Protein AF-A0A2D9M5T2-F1 (afdb_monomer_lite)

Foldseek 3Di:
DKDFDFAPAQKKKKKWKKFFDAQKKKWKWKAWQNFIDIDIDGHHGDIDMDMDMTGYDGGTMIDIDIDIPDDFDWAADVVVVVVPPDDRIDGRGMGIPDMDMDHDDD

Secondary structure (DSSP, 8-state):
-EE----SSSEEEEEEEEEE-TTPEEEEEEEETTEEEEEEEE--SS-EEEEEEEE--TTPPEEEEEEEE--S--EE-HHHHTTSS--SEESS-EEEEEEEEEEPP-

Sequence (106 aa):
IKIDDSFGSNSAKITVVLEANPGVTITLDVDAGGNTSTIREVTEGHLTTVTTIADVNENDTLSIRIRADTTEGIWLNPQGISGRGDRIIDMNGAWIHWIEIQETPT

Structure (mmCIF, N/CA/C/O backbone):
data_AF-A0A2D9M5T2-F1
#
_entry.id   AF-A0A2D9M5T2-F1
#
loop_
_atom_site.group_PDB
_atom_site.id
_atom_site.type_symbol
_atom_site.label_atom_id
_atom_site.label_alt_id
_atom_site.label_comp_id
_atom_site.label_asym_id
_atom_site.label_entity_id
_atom_site.label_seq_id
_atom_site.pdbx_PDB_ins_code
_atom_site.Cartn_x
_atom_site.Cartn_y
_atom_site.Cartn_z
_atom_site.occupancy
_atom_site.B_iso_or_equiv
_atom_site.auth_seq_id
_atom_site.auth_comp_id
_atom_site.auth_asym_id
_atom_site.auth_atom_id
_atom_site.pdbx_PDB_model_num
ATOM 1 N N . ILE A 1 1 ? -1.739 -3.609 -8.708 1.00 76.69 1 ILE A N 1
ATOM 2 C CA . ILE A 1 1 ? -1.464 -2.534 -9.687 1.00 76.69 1 ILE A CA 1
ATOM 3 C C . ILE A 1 1 ? -0.212 -2.939 -10.442 1.00 76.69 1 ILE A C 1
ATOM 5 O O . ILE A 1 1 ? 0.709 -3.428 -9.801 1.00 76.69 1 ILE A O 1
ATOM 9 N N . LYS A 1 2 ? -0.215 -2.825 -11.769 1.00 75.06 2 LYS A N 1
ATOM 10 C CA . LYS A 1 2 ? 0.944 -3.120 -12.616 1.00 75.06 2 LYS A CA 1
ATOM 11 C C . LYS A 1 2 ? 1.355 -1.824 -13.300 1.00 75.06 2 LYS A C 1
ATOM 13 O O . LYS A 1 2 ? 0.475 -1.135 -13.817 1.00 75.06 2 LYS A O 1
ATOM 18 N N . ILE A 1 3 ? 2.638 -1.498 -13.256 1.00 75.44 3 ILE A N 1
ATOM 19 C CA . ILE A 1 3 ? 3.205 -0.298 -13.864 1.00 75.44 3 ILE A CA 1
ATOM 20 C C . ILE A 1 3 ? 4.326 -0.744 -14.788 1.00 75.44 3 ILE A C 1
ATOM 22 O O . ILE A 1 3 ? 5.258 -1.426 -14.366 1.00 75.44 3 ILE A O 1
ATOM 26 N N . ASP A 1 4 ? 4.173 -0.378 -16.053 1.00 75.12 4 ASP A N 1
ATOM 27 C CA . ASP A 1 4 ? 5.128 -0.635 -17.120 1.00 75.12 4 ASP A CA 1
ATOM 28 C C . ASP A 1 4 ? 5.733 0.726 -17.502 1.00 75.12 4 ASP A C 1
ATOM 30 O O . ASP A 1 4 ? 5.249 1.388 -18.419 1.00 75.12 4 ASP A O 1
ATOM 34 N N . ASP A 1 5 ? 6.718 1.174 -16.722 1.00 71.56 5 ASP A N 1
ATOM 35 C CA . ASP A 1 5 ? 7.424 2.449 -16.898 1.00 71.56 5 ASP A CA 1
ATOM 36 C C . ASP A 1 5 ? 8.940 2.218 -16.811 1.00 71.56 5 ASP A C 1
ATOM 38 O O . ASP A 1 5 ? 9.393 1.226 -16.237 1.00 71.56 5 ASP A O 1
ATOM 42 N N . SER A 1 6 ? 9.728 3.108 -17.406 1.00 74.00 6 SER A N 1
ATOM 43 C CA . SER A 1 6 ? 11.189 3.057 -17.332 1.00 74.00 6 SER A CA 1
ATOM 44 C C . SER A 1 6 ? 11.676 3.831 -16.111 1.00 74.00 6 SER A C 1
ATOM 46 O O . SER A 1 6 ? 11.435 5.033 -16.027 1.00 74.00 6 SER A O 1
ATOM 48 N N . PHE A 1 7 ? 12.397 3.167 -15.208 1.00 76.75 7 PHE A N 1
ATOM 49 C CA . PHE A 1 7 ? 13.019 3.808 -14.048 1.00 76.75 7 PHE A CA 1
ATOM 50 C C . PHE A 1 7 ? 14.458 4.233 -14.372 1.00 76.75 7 PHE A C 1
ATOM 52 O O . PHE A 1 7 ? 15.248 3.434 -14.873 1.00 76.75 7 PHE A O 1
ATOM 59 N N . GLY A 1 8 ? 14.796 5.491 -14.087 1.00 75.88 8 GLY A N 1
ATOM 60 C CA . GLY A 1 8 ? 16.145 6.052 -14.210 1.00 75.88 8 GLY A CA 1
ATOM 61 C C . GLY A 1 8 ? 17.049 5.790 -12.997 1.00 75.88 8 GLY A C 1
ATOM 62 O O . GLY A 1 8 ? 18.257 6.018 -13.074 1.00 75.88 8 GLY A O 1
ATOM 63 N N . SER A 1 9 ? 16.485 5.307 -11.887 1.00 81.50 9 SER A N 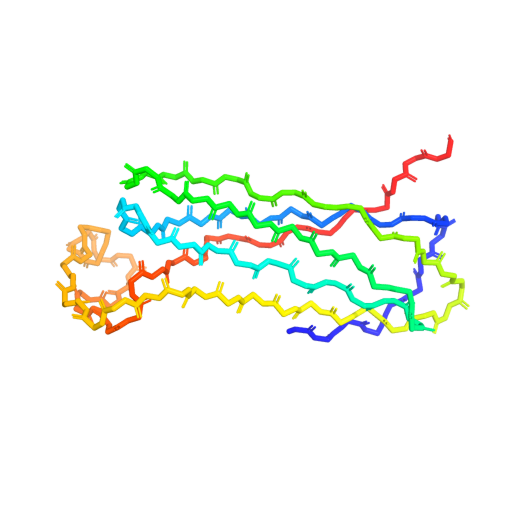1
ATOM 64 C CA . SER A 1 9 ? 17.190 4.899 -10.667 1.00 81.50 9 SER A CA 1
ATOM 65 C C . SER A 1 9 ? 17.204 3.377 -10.506 1.00 81.50 9 SER A C 1
ATOM 67 O O . SER A 1 9 ? 16.311 2.682 -10.979 1.00 81.50 9 SER A O 1
ATOM 69 N N . ASN A 1 10 ? 18.164 2.855 -9.733 1.00 90.00 10 ASN A N 1
ATOM 70 C CA . ASN A 1 10 ? 18.218 1.423 -9.391 1.00 90.00 10 ASN A CA 1
ATOM 71 C C . ASN A 1 10 ? 17.263 1.033 -8.249 1.00 90.00 10 ASN A C 1
ATOM 73 O O . ASN A 1 10 ? 17.303 -0.088 -7.746 1.00 90.00 10 ASN A O 1
ATOM 77 N N . SER A 1 11 ? 16.444 1.972 -7.769 1.00 91.12 11 SER A N 1
ATOM 78 C CA . SER A 1 11 ? 15.428 1.691 -6.758 1.00 91.12 11 SER A CA 1
ATOM 79 C C . SER A 1 11 ? 14.232 2.624 -6.874 1.00 91.12 11 SER A C 1
ATOM 81 O O . SER A 1 11 ? 14.373 3.809 -7.190 1.00 91.12 11 SER A O 1
ATOM 83 N N . ALA A 1 12 ? 13.062 2.085 -6.557 1.00 91.06 12 ALA A N 1
ATOM 84 C CA . ALA A 1 12 ? 11.817 2.820 -6.434 1.00 91.06 12 ALA A CA 1
ATOM 85 C C . ALA A 1 12 ? 11.330 2.768 -4.983 1.00 91.06 12 ALA A C 1
ATOM 87 O O . ALA A 1 12 ? 11.337 1.714 -4.342 1.00 91.06 12 ALA A O 1
ATOM 88 N N . LYS A 1 13 ? 10.866 3.907 -4.474 1.00 93.38 13 LYS A N 1
ATOM 89 C CA . LYS A 1 13 ? 10.162 4.033 -3.202 1.00 93.38 13 LYS A CA 1
ATOM 90 C C . LYS A 1 13 ? 8.662 4.003 -3.460 1.00 93.38 13 LYS A C 1
ATOM 92 O O . LYS A 1 13 ? 8.135 4.837 -4.191 1.00 93.38 13 LYS A O 1
ATOM 97 N N . ILE A 1 14 ? 7.973 3.072 -2.812 1.00 93.81 14 ILE A N 1
ATOM 98 C CA . ILE A 1 14 ? 6.528 2.894 -2.893 1.00 93.81 14 ILE A CA 1
ATOM 99 C C . ILE A 1 14 ? 5.935 3.320 -1.556 1.00 93.81 14 ILE A C 1
ATOM 101 O O . ILE A 1 14 ? 6.278 2.755 -0.518 1.00 93.81 14 ILE A O 1
ATOM 105 N N . THR A 1 15 ? 5.033 4.297 -1.587 1.00 94.06 15 THR A N 1
ATOM 106 C CA . THR A 1 15 ? 4.321 4.807 -0.412 1.00 94.06 15 THR A CA 1
ATOM 107 C C . THR A 1 15 ? 2.822 4.624 -0.613 1.00 94.06 15 THR A C 1
ATOM 109 O O . THR A 1 15 ? 2.259 5.066 -1.611 1.00 94.06 15 THR A O 1
ATOM 112 N N . VAL A 1 16 ? 2.155 3.985 0.343 1.00 91.25 16 VAL A N 1
ATOM 113 C CA . VAL A 1 16 ? 0.701 3.808 0.363 1.00 91.25 16 VAL A CA 1
ATOM 114 C C . VAL A 1 16 ? 0.160 4.516 1.592 1.00 91.25 16 VAL A C 1
ATOM 116 O O . VAL A 1 16 ? 0.614 4.247 2.703 1.00 91.25 16 VAL A O 1
ATOM 119 N N . VAL A 1 17 ? -0.821 5.399 1.407 1.00 91.94 17 VAL A N 1
ATOM 120 C CA . VAL A 1 17 ? -1.569 5.982 2.528 1.00 91.94 17 VAL A CA 1
ATOM 121 C C . VAL A 1 17 ? -2.960 5.397 2.532 1.00 91.94 17 VAL A C 1
ATOM 123 O O . VAL A 1 17 ? -3.640 5.376 1.506 1.00 91.94 17 VAL A O 1
ATOM 126 N N . LEU A 1 18 ? -3.359 4.899 3.692 1.00 89.81 18 LEU A N 1
ATOM 127 C CA . LEU A 1 18 ? -4.583 4.143 3.865 1.00 89.81 18 LEU A CA 1
ATOM 128 C C . LEU A 1 18 ? -5.166 4.325 5.263 1.00 89.81 18 LEU A C 1
ATOM 130 O O . LEU A 1 18 ? -4.495 4.795 6.173 1.00 89.81 18 LEU A O 1
ATOM 134 N N . GLU A 1 19 ? -6.401 3.892 5.444 1.00 87.44 19 GLU A N 1
ATOM 135 C CA . GLU A 1 19 ? -7.057 3.734 6.741 1.00 87.44 19 GLU A CA 1
ATOM 136 C C . GLU A 1 19 ? -7.640 2.329 6.831 1.00 87.44 19 GLU A C 1
ATOM 138 O O . GLU A 1 19 ? -8.196 1.842 5.852 1.00 87.44 19 GLU A O 1
ATOM 143 N N . ALA A 1 20 ? -7.532 1.672 7.985 1.00 83.81 20 ALA A N 1
ATOM 144 C CA . ALA A 1 20 ? -8.219 0.411 8.249 1.00 83.81 20 ALA A CA 1
ATOM 145 C C . ALA A 1 20 ? -8.527 0.254 9.743 1.00 83.81 20 ALA A C 1
ATOM 147 O O . ALA A 1 20 ? -7.953 0.965 10.571 1.00 83.81 20 ALA A O 1
ATOM 148 N N . ASN A 1 21 ? -9.425 -0.676 10.091 1.00 81.06 21 ASN A N 1
ATOM 149 C CA . ASN A 1 21 ? -9.784 -0.957 11.488 1.00 81.06 21 ASN A CA 1
ATOM 150 C C . ASN A 1 21 ? -8.543 -1.250 12.355 1.00 81.06 21 ASN A C 1
ATOM 152 O O . ASN A 1 21 ? -7.592 -1.866 11.866 1.00 81.06 21 ASN A O 1
ATOM 156 N N . PRO A 1 22 ? -8.550 -0.892 13.653 1.00 85.56 22 PRO A N 1
ATOM 157 C CA . PRO A 1 22 ? -7.494 -1.306 14.567 1.00 85.56 22 PRO A CA 1
ATOM 158 C C . PRO A 1 22 ? -7.272 -2.825 14.518 1.00 85.56 22 PRO A C 1
ATOM 160 O O . PRO A 1 22 ? -8.230 -3.594 14.613 1.00 85.56 22 PRO A O 1
ATOM 163 N N . GLY A 1 23 ? -6.022 -3.259 14.373 1.00 86.12 23 GLY A N 1
ATOM 164 C CA . GLY A 1 23 ? -5.650 -4.673 14.321 1.00 86.12 23 GLY A CA 1
ATOM 165 C C . GLY A 1 23 ? -5.710 -5.325 12.934 1.00 86.12 23 GLY A C 1
ATOM 166 O O . GLY A 1 23 ? -5.303 -6.481 12.811 1.00 86.12 23 GLY A O 1
ATOM 167 N N . VAL A 1 24 ? -6.160 -4.624 11.885 1.00 86.44 24 VAL A N 1
ATOM 168 C CA . VAL A 1 24 ? -6.048 -5.126 10.505 1.00 86.44 24 VAL A CA 1
ATOM 169 C C . VAL A 1 24 ? -4.583 -5.101 10.082 1.00 86.44 24 VAL A C 1
ATOM 171 O O . VAL A 1 24 ? -3.900 -4.090 10.225 1.00 86.44 24 VAL A O 1
ATOM 174 N N . THR A 1 25 ? -4.093 -6.216 9.538 1.00 90.81 25 THR A N 1
ATOM 175 C CA . THR A 1 25 ? -2.744 -6.264 8.964 1.00 90.81 25 THR A CA 1
ATOM 176 C C . THR A 1 25 ? -2.809 -5.903 7.489 1.00 90.81 25 THR A C 1
ATOM 178 O O . THR A 1 25 ? -3.410 -6.623 6.691 1.00 90.81 25 THR A O 1
ATOM 181 N N . ILE A 1 26 ? -2.160 -4.810 7.109 1.00 90.00 26 ILE A N 1
ATOM 182 C CA . ILE A 1 26 ? -1.909 -4.472 5.715 1.00 90.00 26 ILE A CA 1
ATOM 183 C C . ILE A 1 26 ? -0.596 -5.104 5.288 1.00 90.00 26 ILE A C 1
ATOM 185 O O . ILE A 1 26 ? 0.434 -4.880 5.910 1.00 90.00 26 ILE A O 1
ATOM 189 N N . THR A 1 27 ? -0.621 -5.858 4.196 1.00 92.00 27 THR A N 1
ATOM 190 C CA . THR A 1 27 ? 0.575 -6.358 3.521 1.00 92.00 27 THR A CA 1
ATOM 191 C C . THR A 1 27 ? 0.742 -5.641 2.187 1.00 92.00 27 THR A C 1
ATOM 193 O O . THR A 1 27 ? -0.165 -5.665 1.354 1.00 92.00 27 THR A O 1
ATOM 196 N N . LEU A 1 28 ? 1.905 -5.030 1.980 1.00 93.06 28 LEU A N 1
ATOM 197 C CA . LEU A 1 28 ? 2.342 -4.461 0.710 1.00 93.06 28 LEU A CA 1
ATOM 198 C C . LEU A 1 28 ? 3.433 -5.368 0.136 1.00 93.06 28 LEU A C 1
ATOM 200 O O . LEU A 1 28 ? 4.545 -5.402 0.659 1.00 93.06 28 LEU A O 1
ATOM 204 N N . ASP A 1 29 ? 3.098 -6.100 -0.924 1.00 93.50 29 ASP A N 1
ATOM 205 C CA . ASP A 1 29 ? 4.046 -6.863 -1.731 1.00 93.50 29 ASP A CA 1
ATOM 206 C C . ASP A 1 29 ? 4.396 -6.050 -2.985 1.00 93.50 29 ASP A C 1
ATOM 208 O O . ASP A 1 29 ? 3.505 -5.602 -3.713 1.00 93.50 29 ASP A O 1
ATOM 212 N N . VAL A 1 30 ? 5.685 -5.883 -3.252 1.00 93.62 30 VAL A N 1
ATOM 213 C CA . VAL A 1 30 ? 6.216 -5.240 -4.454 1.00 93.62 30 VAL A CA 1
ATOM 214 C C . VAL A 1 30 ? 7.146 -6.224 -5.146 1.00 93.62 30 VAL A C 1
ATOM 216 O O . VAL A 1 30 ? 7.994 -6.817 -4.493 1.00 93.62 30 VAL A O 1
ATOM 219 N N . ASP A 1 31 ? 6.976 -6.404 -6.448 1.00 93.00 31 ASP A N 1
ATOM 220 C CA . ASP A 1 31 ? 7.820 -7.237 -7.303 1.00 93.00 31 ASP A CA 1
ATOM 221 C C . ASP A 1 31 ? 8.312 -6.396 -8.483 1.00 93.00 31 ASP A C 1
ATOM 223 O O . ASP A 1 31 ? 7.502 -5.790 -9.188 1.00 93.00 31 ASP A O 1
ATOM 227 N N . ALA A 1 32 ? 9.625 -6.343 -8.672 1.00 91.75 32 ALA A N 1
ATOM 228 C CA . ALA A 1 32 ? 10.287 -5.678 -9.784 1.00 91.75 32 ALA A CA 1
ATOM 229 C C . ALA A 1 32 ? 11.231 -6.672 -10.463 1.00 91.75 32 ALA A C 1
ATOM 231 O O . ALA A 1 32 ? 12.249 -7.059 -9.892 1.00 91.75 32 ALA A O 1
ATOM 232 N N . GLY A 1 33 ? 10.859 -7.152 -11.653 1.00 87.31 33 GLY A N 1
ATOM 233 C CA . GLY A 1 33 ? 11.695 -8.096 -12.407 1.00 87.31 33 GLY A CA 1
ATOM 234 C C . GLY A 1 33 ? 12.010 -9.414 -11.673 1.00 87.31 33 GLY A C 1
ATOM 235 O O . GLY A 1 33 ? 12.978 -10.089 -12.020 1.00 87.31 33 GLY A O 1
ATOM 236 N N . GLY A 1 34 ? 11.224 -9.798 -10.659 1.00 87.94 34 GLY A N 1
ATOM 237 C CA . GLY A 1 34 ? 11.472 -10.956 -9.797 1.00 87.94 34 GLY A CA 1
ATOM 238 C C . GLY A 1 34 ? 12.155 -10.627 -8.464 1.00 87.94 34 GLY A C 1
ATOM 239 O O . GLY A 1 34 ? 12.287 -11.520 -7.624 1.00 87.94 34 GLY A O 1
ATOM 240 N N . ASN A 1 35 ? 12.581 -9.380 -8.238 1.00 89.00 35 ASN A N 1
ATOM 241 C CA . ASN A 1 35 ? 13.037 -8.920 -6.931 1.00 89.00 35 ASN A CA 1
ATOM 242 C C . ASN A 1 35 ? 11.839 -8.471 -6.091 1.00 89.00 35 ASN A C 1
ATOM 244 O O . ASN A 1 35 ? 11.140 -7.515 -6.433 1.00 89.00 35 ASN A O 1
ATOM 248 N N . THR A 1 36 ? 11.598 -9.171 -4.984 1.00 92.62 36 THR A N 1
ATOM 249 C CA . THR A 1 36 ? 10.402 -8.974 -4.166 1.00 92.62 36 THR A CA 1
ATOM 250 C C . THR A 1 36 ? 10.711 -8.284 -2.846 1.00 92.62 36 THR A C 1
ATOM 252 O O . THR A 1 36 ? 11.554 -8.748 -2.080 1.00 92.62 36 THR A O 1
ATOM 255 N N . SER A 1 37 ? 9.936 -7.252 -2.527 1.00 93.56 37 SER A N 1
ATOM 256 C CA . SER A 1 37 ? 9.921 -6.572 -1.236 1.00 93.56 37 SER A CA 1
ATOM 257 C C . SER A 1 37 ? 8.545 -6.720 -0.589 1.00 93.56 37 SER A C 1
ATOM 259 O O . SER A 1 37 ? 7.516 -6.549 -1.245 1.00 93.56 37 SER A O 1
ATOM 261 N N . THR A 1 38 ? 8.503 -7.042 0.702 1.00 94.94 38 THR A N 1
ATOM 262 C CA . THR A 1 38 ? 7.248 -7.202 1.445 1.00 94.94 38 THR A CA 1
ATOM 263 C C . THR A 1 38 ? 7.330 -6.463 2.766 1.00 94.94 38 THR A C 1
ATOM 265 O O . THR A 1 38 ? 8.217 -6.734 3.573 1.00 94.94 38 THR A O 1
ATOM 268 N N . ILE A 1 39 ? 6.362 -5.585 3.020 1.00 96.06 39 ILE A N 1
ATOM 269 C CA . ILE A 1 39 ? 6.179 -4.950 4.325 1.00 96.06 39 ILE A CA 1
ATOM 270 C C . ILE A 1 39 ? 4.777 -5.222 4.858 1.00 96.06 39 ILE A C 1
ATOM 272 O O . ILE A 1 39 ? 3.814 -5.354 4.098 1.00 96.06 39 ILE A O 1
ATOM 276 N N . ARG A 1 40 ? 4.679 -5.346 6.181 1.00 94.75 40 ARG A N 1
ATOM 277 C CA . ARG A 1 40 ? 3.428 -5.549 6.901 1.00 94.75 40 ARG A CA 1
ATOM 278 C C . ARG A 1 40 ? 3.279 -4.475 7.961 1.00 94.75 40 ARG A C 1
ATOM 280 O O . ARG A 1 40 ? 4.229 -4.238 8.696 1.00 94.75 40 ARG A O 1
ATOM 287 N N . GLU A 1 41 ? 2.091 -3.899 8.047 1.00 94.31 41 GLU A N 1
ATOM 288 C CA . GLU A 1 41 ? 1.742 -2.873 9.025 1.00 94.31 41 GLU A CA 1
ATOM 289 C C . GLU A 1 41 ? 0.415 -3.235 9.689 1.00 94.31 41 GLU A C 1
ATOM 291 O O . GLU A 1 41 ? -0.528 -3.627 9.001 1.00 94.31 41 GLU A O 1
ATOM 296 N N . VAL A 1 42 ? 0.333 -3.119 11.014 1.00 92.50 42 VAL A N 1
ATOM 297 C CA . VAL A 1 42 ? -0.920 -3.323 11.751 1.00 92.50 42 VAL A CA 1
ATOM 298 C C . VAL A 1 42 ? -1.535 -1.959 12.012 1.00 92.50 42 VAL A C 1
ATOM 300 O O . VAL A 1 42 ? -0.934 -1.128 12.680 1.00 92.50 42 VAL A O 1
ATOM 303 N N . THR A 1 43 ? -2.732 -1.715 11.491 1.00 89.19 43 THR A N 1
ATOM 304 C CA . THR A 1 43 ? -3.371 -0.401 11.610 1.00 89.19 43 THR A CA 1
ATOM 305 C C . THR A 1 43 ? -3.910 -0.152 13.013 1.00 89.19 43 THR A C 1
ATOM 307 O O . THR A 1 43 ? -4.392 -1.068 13.678 1.00 89.19 43 THR A O 1
ATOM 310 N N . GLU A 1 44 ? -3.897 1.110 13.444 1.00 89.88 44 GLU A N 1
ATOM 311 C CA . GLU A 1 44 ? -4.414 1.551 14.751 1.00 89.88 44 GLU A CA 1
ATOM 312 C C . GLU A 1 44 ? -5.810 2.203 14.665 1.00 89.88 44 GLU A C 1
ATOM 314 O O . GLU A 1 44 ? -6.328 2.708 15.659 1.00 89.88 44 GLU A O 1
ATOM 319 N N . GLY A 1 45 ? -6.460 2.180 13.492 1.00 81.44 45 GLY A N 1
ATOM 320 C CA . GLY A 1 45 ? -7.782 2.794 13.286 1.00 81.44 45 GLY A CA 1
ATOM 321 C C . GLY A 1 45 ? -7.763 4.241 12.798 1.00 81.44 45 GLY A C 1
ATOM 322 O O . GLY A 1 45 ? -8.793 4.910 12.846 1.00 81.44 45 GLY A O 1
ATOM 323 N N . HIS A 1 46 ? -6.614 4.734 12.342 1.00 85.00 46 HIS A N 1
ATOM 324 C CA . HIS A 1 46 ? -6.455 6.060 11.747 1.00 85.00 46 HIS A CA 1
ATOM 325 C C . HIS A 1 46 ? -5.596 5.998 10.479 1.00 85.00 46 HIS A C 1
ATOM 327 O O . HIS A 1 46 ? -5.089 4.936 10.101 1.00 85.00 46 HIS A O 1
ATOM 333 N N . LEU A 1 47 ? -5.415 7.156 9.835 1.00 89.12 47 LEU A N 1
ATOM 334 C CA . LEU A 1 47 ? -4.562 7.311 8.661 1.00 89.12 47 LEU A CA 1
ATOM 335 C C . LEU A 1 47 ? -3.172 6.727 8.928 1.00 89.12 47 LEU A C 1
ATOM 337 O O . LEU A 1 47 ? -2.502 7.098 9.892 1.00 89.12 47 LEU A O 1
ATOM 341 N N . THR A 1 48 ? -2.773 5.790 8.083 1.00 90.75 48 THR A N 1
ATOM 342 C CA . THR A 1 48 ? -1.556 4.994 8.189 1.00 90.75 48 THR A CA 1
ATOM 343 C C . THR A 1 48 ? -0.778 5.114 6.885 1.00 90.75 48 THR A C 1
ATOM 345 O O . THR A 1 48 ? -1.357 5.065 5.797 1.00 90.75 48 THR A O 1
ATOM 348 N N . THR A 1 49 ? 0.541 5.252 6.995 1.00 94.38 49 THR A N 1
ATOM 349 C CA . THR A 1 49 ? 1.456 5.324 5.852 1.00 94.38 49 THR A CA 1
ATOM 350 C C . THR A 1 49 ? 2.349 4.095 5.852 1.00 94.38 49 THR A C 1
ATOM 352 O O . THR A 1 49 ? 3.120 3.896 6.785 1.00 94.38 49 THR A O 1
ATOM 355 N N . VAL A 1 50 ? 2.287 3.300 4.787 1.00 93.56 50 VAL A N 1
ATOM 356 C CA . VAL A 1 50 ? 3.123 2.111 4.590 1.00 93.56 50 VAL A CA 1
ATOM 357 C C . VAL A 1 50 ? 4.110 2.399 3.467 1.00 93.56 50 VAL A C 1
ATOM 359 O O . VAL A 1 50 ? 3.705 2.784 2.372 1.00 93.56 50 VAL A O 1
ATOM 362 N N . THR A 1 51 ? 5.406 2.243 3.733 1.00 94.75 51 THR A N 1
ATOM 363 C CA . THR A 1 51 ? 6.470 2.543 2.763 1.00 94.75 51 THR A CA 1
ATOM 364 C C . THR A 1 51 ? 7.380 1.342 2.578 1.00 94.75 51 THR A C 1
ATOM 366 O O . THR A 1 51 ? 7.801 0.736 3.558 1.00 94.75 51 THR A O 1
ATOM 369 N N . THR A 1 52 ? 7.738 1.034 1.335 1.00 94.38 52 THR A N 1
ATOM 370 C CA . THR A 1 52 ? 8.815 0.089 1.031 1.00 94.38 52 THR A CA 1
ATOM 371 C C . THR A 1 52 ? 9.679 0.580 -0.125 1.00 94.38 52 THR A C 1
ATOM 373 O O . THR A 1 52 ? 9.277 1.462 -0.884 1.00 94.38 52 THR A O 1
ATOM 376 N N . ILE A 1 53 ? 10.876 0.013 -0.242 1.00 93.06 53 ILE A N 1
ATOM 377 C CA . ILE A 1 53 ? 11.793 0.228 -1.359 1.00 93.06 53 ILE A CA 1
ATOM 378 C C . ILE A 1 53 ? 11.931 -1.101 -2.103 1.00 93.06 53 ILE A C 1
ATOM 380 O O . ILE A 1 53 ? 12.006 -2.164 -1.478 1.00 93.06 53 ILE A O 1
ATOM 384 N N . ALA A 1 54 ? 11.928 -1.027 -3.428 1.00 92.00 54 ALA A N 1
ATOM 385 C CA . ALA A 1 54 ? 12.247 -2.136 -4.314 1.00 92.00 54 ALA A CA 1
ATOM 386 C C . ALA A 1 54 ? 13.443 -1.744 -5.180 1.00 92.00 54 ALA A C 1
ATOM 388 O O . ALA A 1 54 ? 13.480 -0.621 -5.688 1.00 92.00 54 ALA A O 1
ATOM 389 N N . ASP A 1 55 ? 14.399 -2.655 -5.355 1.00 91.88 55 ASP A N 1
ATOM 390 C CA . ASP A 1 55 ? 15.433 -2.463 -6.369 1.00 91.88 55 ASP A CA 1
ATOM 391 C C . ASP A 1 55 ? 14.813 -2.738 -7.739 1.00 91.88 55 ASP A C 1
ATOM 393 O O . ASP A 1 55 ? 14.115 -3.739 -7.916 1.00 91.88 55 ASP A O 1
ATOM 397 N N . VAL A 1 56 ? 15.053 -1.841 -8.688 1.00 90.56 56 VAL A N 1
ATOM 398 C CA . VAL A 1 56 ? 14.485 -1.888 -10.040 1.00 90.56 56 VAL A CA 1
ATOM 399 C C . VAL A 1 56 ? 15.612 -1.742 -11.057 1.00 90.56 56 VAL A C 1
ATOM 401 O O . VAL A 1 56 ? 16.592 -1.047 -10.795 1.00 90.56 56 VAL A O 1
ATOM 404 N N . ASN A 1 57 ? 15.488 -2.388 -12.212 1.00 88.19 57 ASN A N 1
ATOM 405 C CA . ASN A 1 57 ? 16.396 -2.216 -13.342 1.00 88.19 57 ASN A CA 1
ATOM 406 C C . ASN A 1 57 ? 15.702 -1.509 -14.508 1.00 88.19 57 ASN A C 1
ATOM 408 O O . ASN A 1 57 ? 14.473 -1.431 -14.591 1.00 88.19 57 ASN A O 1
ATOM 412 N N . GLU A 1 58 ? 16.514 -1.041 -15.456 1.00 80.25 58 GLU A N 1
ATOM 413 C CA . GLU A 1 58 ? 16.036 -0.502 -16.724 1.00 80.25 58 GLU A CA 1
ATOM 414 C C . GLU A 1 58 ? 15.191 -1.575 -17.441 1.00 80.25 58 GLU A C 1
ATOM 416 O O . GLU A 1 58 ? 15.708 -2.626 -17.831 1.00 80.25 58 GLU A O 1
ATOM 421 N N . ASN A 1 59 ? 13.896 -1.290 -17.625 1.00 82.88 59 ASN A N 1
ATOM 422 C CA . ASN A 1 59 ? 12.850 -2.145 -18.220 1.00 82.88 59 ASN A CA 1
ATOM 423 C C . ASN A 1 59 ? 12.139 -3.151 -17.296 1.00 82.88 59 ASN A C 1
ATOM 425 O O . ASN A 1 59 ? 11.357 -3.966 -17.796 1.00 82.88 59 ASN A O 1
ATOM 429 N N . ASP A 1 60 ? 12.343 -3.101 -15.980 1.00 87.62 60 ASP A N 1
ATOM 430 C CA . ASP A 1 60 ? 11.546 -3.928 -15.073 1.00 87.62 60 ASP A CA 1
ATOM 431 C C . ASP A 1 60 ? 10.083 -3.457 -15.018 1.00 87.62 60 ASP A C 1
ATOM 433 O O . ASP A 1 60 ? 9.776 -2.277 -14.857 1.00 87.62 60 ASP A O 1
ATOM 437 N N . THR A 1 61 ? 9.152 -4.408 -15.083 1.00 87.38 61 THR A N 1
ATOM 438 C CA . THR A 1 61 ? 7.759 -4.171 -14.694 1.00 87.38 61 THR A CA 1
ATOM 439 C C . THR A 1 61 ? 7.674 -4.119 -13.169 1.00 87.38 61 THR A C 1
ATOM 441 O O . THR A 1 61 ? 8.035 -5.095 -12.505 1.00 87.38 61 THR A O 1
ATOM 444 N N . LEU A 1 62 ? 7.067 -3.061 -12.623 1.00 88.50 62 LEU A N 1
ATOM 445 C CA . LEU A 1 62 ? 6.744 -2.965 -11.200 1.00 88.50 62 LEU A CA 1
ATOM 446 C C . LEU A 1 62 ? 5.322 -3.482 -10.929 1.00 88.50 62 LEU A C 1
ATOM 448 O O . LEU A 1 62 ? 4.323 -2.939 -11.412 1.00 88.50 62 LEU A O 1
ATOM 452 N N . SER A 1 63 ? 5.212 -4.528 -10.115 1.00 90.62 63 SER A N 1
ATOM 453 C CA . SER A 1 63 ? 3.949 -5.110 -9.661 1.00 90.62 63 SER A CA 1
ATOM 454 C C . SER A 1 63 ? 3.740 -4.847 -8.176 1.00 90.62 63 SER A C 1
ATOM 456 O O . SER A 1 63 ? 4.518 -5.284 -7.341 1.00 90.62 63 SER A O 1
ATOM 458 N N . ILE A 1 64 ? 2.645 -4.168 -7.836 1.00 87.75 64 ILE A N 1
ATOM 459 C CA . ILE A 1 64 ? 2.283 -3.824 -6.456 1.00 87.75 64 ILE A CA 1
ATOM 460 C C . ILE A 1 64 ? 0.998 -4.555 -6.073 1.00 87.75 64 ILE A C 1
ATOM 462 O O . ILE A 1 64 ? -0.040 -4.410 -6.735 1.00 87.75 64 ILE A O 1
ATOM 466 N N . ARG A 1 65 ? 1.030 -5.311 -4.977 1.00 88.25 65 ARG A N 1
ATOM 467 C CA . ARG A 1 65 ? -0.127 -5.982 -4.382 1.00 88.25 65 ARG A CA 1
ATOM 468 C C . ARG A 1 65 ? -0.308 -5.503 -2.946 1.00 88.25 65 ARG A C 1
ATOM 470 O O . ARG A 1 65 ? 0.590 -5.622 -2.127 1.00 88.25 65 ARG A O 1
ATOM 477 N N . ILE A 1 66 ? -1.501 -4.998 -2.650 1.00 85.38 66 ILE A N 1
ATOM 478 C CA . ILE A 1 66 ? -1.899 -4.568 -1.308 1.00 85.38 66 ILE A CA 1
ATOM 479 C C . ILE A 1 66 ? -2.976 -5.535 -0.825 1.00 85.38 66 ILE A C 1
ATOM 481 O O . ILE A 1 66 ? -3.941 -5.7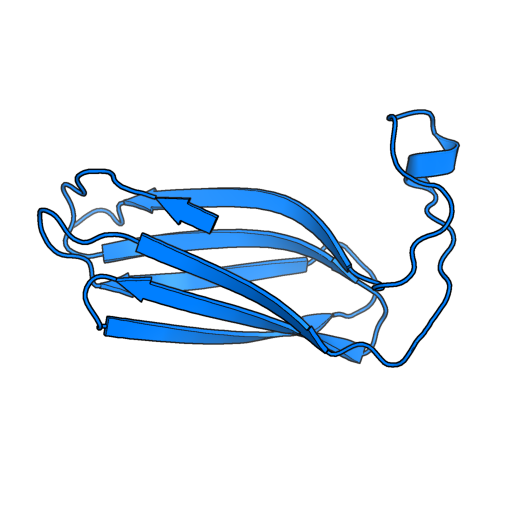94 -1.547 1.00 85.38 66 ILE A O 1
ATOM 485 N N . ARG A 1 67 ? -2.793 -6.099 0.366 1.00 86.44 67 ARG A N 1
ATOM 486 C CA . ARG A 1 67 ? -3.728 -7.031 1.005 1.00 86.44 67 ARG A CA 1
ATOM 487 C C . ARG A 1 67 ? -4.076 -6.515 2.390 1.00 86.44 67 ARG A C 1
ATOM 489 O O . ARG A 1 67 ? -3.178 -6.116 3.119 1.00 86.44 67 ARG A O 1
ATOM 496 N N . ALA A 1 68 ? -5.355 -6.539 2.737 1.00 83.69 68 ALA A N 1
ATOM 497 C CA . ALA A 1 68 ? -5.823 -6.302 4.094 1.00 83.69 68 ALA A CA 1
ATOM 498 C C . ALA A 1 68 ? -6.296 -7.639 4.668 1.00 83.69 68 ALA A C 1
ATOM 500 O O . ALA A 1 68 ? -7.267 -8.215 4.176 1.00 83.69 68 ALA A O 1
ATOM 501 N N . ASP A 1 69 ? -5.597 -8.139 5.682 1.00 85.06 69 ASP A N 1
ATOM 502 C CA . ASP A 1 69 ? -5.977 -9.350 6.400 1.00 85.06 69 ASP A CA 1
ATOM 503 C C . ASP A 1 69 ? -7.007 -8.951 7.468 1.00 85.06 69 ASP A C 1
ATOM 505 O O . ASP A 1 69 ? -6.674 -8.594 8.599 1.00 85.06 69 ASP A O 1
ATOM 509 N N . THR A 1 70 ? -8.274 -8.931 7.057 1.00 71.00 70 THR A N 1
ATOM 510 C CA . THR A 1 70 ? -9.435 -8.542 7.868 1.00 71.00 70 THR A CA 1
ATOM 511 C C . THR A 1 70 ? -10.299 -9.763 8.191 1.00 71.00 70 THR A C 1
ATOM 513 O O . THR A 1 70 ? -10.512 -10.636 7.349 1.00 71.00 70 THR A O 1
ATOM 516 N N . THR A 1 71 ? -10.816 -9.827 9.418 1.00 62.66 71 THR A N 1
ATOM 517 C CA . THR A 1 71 ? -11.952 -10.689 9.765 1.00 62.66 71 THR A CA 1
ATOM 518 C C . THR A 1 71 ? -13.233 -9.904 9.494 1.00 62.66 71 THR A C 1
ATOM 520 O O . THR A 1 71 ? -13.366 -8.806 10.030 1.00 62.66 71 THR A O 1
ATOM 523 N N . GLU A 1 72 ? -14.140 -10.450 8.675 1.00 55.81 72 GLU A N 1
ATOM 524 C CA . GLU A 1 72 ? -15.399 -9.832 8.216 1.00 55.81 72 GLU A CA 1
ATOM 525 C C . GLU A 1 72 ? -16.006 -8.839 9.228 1.00 55.81 72 GLU A C 1
ATOM 527 O O . GLU A 1 72 ? -16.556 -9.224 10.260 1.00 55.81 72 GLU A O 1
ATOM 532 N N . GLY A 1 73 ? -15.892 -7.543 8.933 1.00 56.06 73 GLY A N 1
ATOM 533 C CA . GLY A 1 73 ? -16.395 -6.466 9.778 1.00 56.06 73 GLY A CA 1
ATOM 534 C C . GLY A 1 73 ? -17.040 -5.388 8.919 1.00 56.06 73 GLY A C 1
ATOM 535 O O . GLY A 1 73 ? -16.413 -4.860 8.005 1.00 56.06 73 GLY A O 1
ATOM 536 N N . ILE A 1 74 ? -18.304 -5.073 9.201 1.00 56.28 74 ILE A N 1
ATOM 537 C CA . ILE A 1 74 ? -19.042 -3.996 8.534 1.00 56.28 74 ILE A CA 1
ATOM 538 C C . ILE A 1 74 ? -18.620 -2.670 9.164 1.00 56.28 74 ILE A C 1
ATOM 540 O O . ILE A 1 74 ? -18.725 -2.516 10.382 1.00 56.28 74 ILE A O 1
ATOM 544 N N . TRP A 1 75 ? -18.198 -1.699 8.351 1.00 62.94 75 TRP A N 1
ATOM 545 C CA . TRP A 1 75 ? -17.839 -0.369 8.846 1.00 62.94 75 TRP A CA 1
ATOM 546 C C . TRP A 1 75 ? -18.639 0.751 8.181 1.00 62.94 75 TRP A C 1
ATOM 548 O O . TRP A 1 75 ? -18.978 0.672 7.000 1.00 62.94 75 TRP A O 1
ATO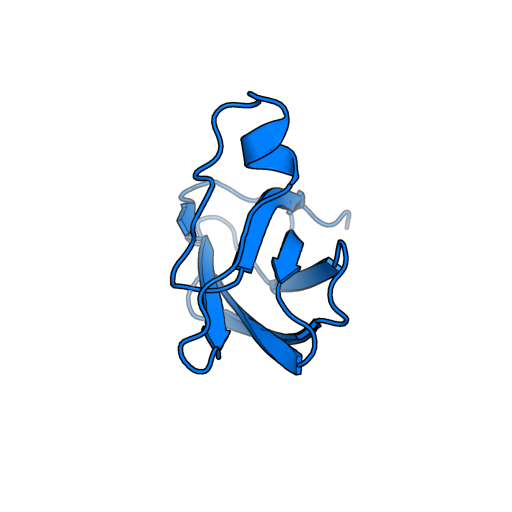M 558 N N . LEU A 1 76 ? -18.937 1.789 8.970 1.00 53.62 76 LEU A N 1
ATOM 559 C CA . LEU A 1 76 ? -19.539 3.038 8.519 1.00 53.62 76 LEU A CA 1
ATOM 560 C C . LEU A 1 76 ? -18.439 4.040 8.189 1.00 53.62 76 LEU A C 1
ATOM 562 O O . LEU A 1 76 ? -17.716 4.465 9.085 1.00 53.62 76 LEU A O 1
ATOM 566 N N . ASN A 1 77 ? -18.366 4.454 6.928 1.00 57.09 77 ASN A N 1
ATOM 567 C CA . ASN A 1 77 ? -17.447 5.481 6.459 1.00 57.09 77 ASN A CA 1
ATOM 568 C C . ASN A 1 77 ? -17.948 6.895 6.793 1.00 57.09 77 ASN A C 1
ATOM 570 O O . ASN A 1 77 ? -18.892 7.369 6.148 1.00 57.09 77 ASN A O 1
ATOM 574 N N . PRO A 1 78 ? -17.304 7.629 7.723 1.00 53.97 78 PRO A N 1
ATOM 575 C CA . PRO A 1 78 ? -17.695 9.001 8.029 1.00 53.97 78 PRO A CA 1
ATOM 576 C C . PRO A 1 78 ? -17.409 9.967 6.867 1.00 53.97 78 PRO A C 1
ATOM 578 O O . PRO A 1 78 ? -18.126 10.951 6.701 1.00 53.97 78 PRO A O 1
ATOM 581 N N . GLN A 1 79 ? -16.412 9.683 6.018 1.00 56.47 79 GLN A N 1
ATOM 582 C CA . GLN A 1 79 ? -16.143 1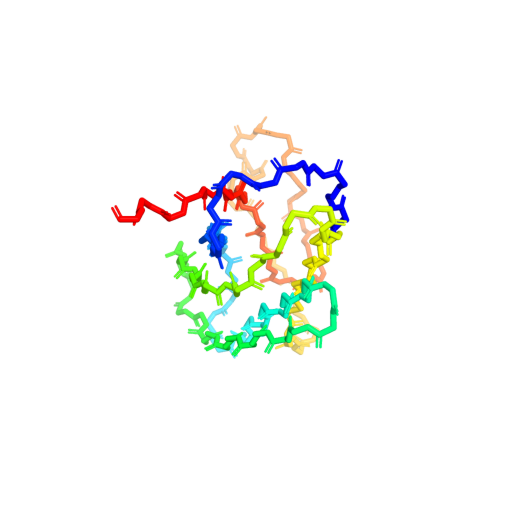0.463 4.802 1.00 56.47 79 GLN A CA 1
ATOM 583 C C . GLN A 1 79 ? -17.224 10.227 3.735 1.00 56.47 79 GLN A C 1
ATOM 585 O O . GLN A 1 79 ? -17.610 11.167 3.039 1.00 56.47 79 GLN A O 1
ATOM 590 N N . GLY A 1 80 ? -17.813 9.028 3.683 1.00 54.72 80 GLY A N 1
ATOM 591 C CA . GLY A 1 80 ? -19.004 8.741 2.874 1.00 54.72 80 GLY A CA 1
ATOM 592 C C . GLY A 1 80 ? -20.221 9.577 3.291 1.00 54.72 80 GLY A C 1
ATOM 593 O O . GLY A 1 80 ? -20.987 10.025 2.441 1.00 54.72 80 GLY A O 1
ATOM 594 N N . ILE A 1 81 ? -20.358 9.885 4.588 1.00 56.38 81 ILE A N 1
ATOM 595 C CA . ILE A 1 81 ? -21.403 10.791 5.106 1.00 56.38 81 ILE A CA 1
ATOM 596 C C . ILE A 1 81 ? -21.162 12.241 4.652 1.00 56.38 81 ILE A C 1
ATOM 598 O O . ILE A 1 81 ? -22.118 12.987 4.448 1.00 56.38 81 ILE A O 1
ATOM 602 N N . SER A 1 82 ? -19.904 12.640 4.431 1.00 60.72 82 SER A N 1
ATOM 603 C CA . SER A 1 82 ? -19.556 13.991 3.962 1.00 60.72 82 SER A CA 1
ATOM 604 C C . SER A 1 82 ? -19.893 14.260 2.486 1.00 60.72 82 SER A C 1
ATOM 606 O O . SER A 1 82 ? -19.759 15.392 2.026 1.00 60.72 82 SER A O 1
ATOM 608 N N . GLY A 1 83 ? -20.342 13.247 1.732 1.00 47.88 83 GLY A N 1
ATOM 609 C CA . GLY A 1 83 ? -20.740 13.403 0.330 1.00 47.88 83 GLY A CA 1
ATOM 610 C C . GLY A 1 83 ? -19.579 13.415 -0.669 1.00 47.88 83 GLY A C 1
ATOM 611 O O . GLY A 1 83 ? -19.797 13.717 -1.839 1.00 47.88 83 GLY A O 1
ATOM 612 N N . ARG A 1 84 ? -18.358 13.041 -0.254 1.00 63.28 84 ARG A N 1
ATOM 613 C CA . ARG A 1 84 ? -17.170 12.953 -1.133 1.00 63.28 84 ARG A CA 1
ATOM 614 C C . ARG A 1 84 ? -17.197 11.796 -2.147 1.00 63.28 84 ARG A C 1
ATOM 616 O O . ARG A 1 84 ? -16.224 11.604 -2.862 1.00 63.28 84 ARG A O 1
ATOM 623 N N . GLY A 1 85 ? -18.318 11.082 -2.263 1.00 51.66 85 GLY A N 1
ATOM 624 C CA . GLY A 1 85 ? -18.508 10.004 -3.240 1.00 51.66 85 GLY A CA 1
ATOM 625 C C . GLY A 1 85 ? -18.115 8.613 -2.739 1.00 51.66 85 GLY A C 1
ATOM 626 O O . GLY A 1 85 ? -18.224 7.652 -3.498 1.00 51.66 85 GLY A O 1
ATOM 627 N N . ASP A 1 86 ? -17.719 8.484 -1.473 1.00 55.84 86 ASP A N 1
ATOM 628 C CA . ASP A 1 86 ? -17.306 7.203 -0.908 1.00 55.84 86 ASP A CA 1
ATOM 629 C C . ASP A 1 86 ? -18.497 6.354 -0.447 1.00 55.84 86 ASP A C 1
ATOM 631 O O . ASP A 1 86 ? -19.530 6.848 0.019 1.00 55.84 86 ASP A O 1
ATOM 635 N N . ARG A 1 87 ? -18.339 5.032 -0.542 1.00 51.62 87 ARG A N 1
ATOM 636 C CA . ARG A 1 87 ? -19.332 4.061 -0.078 1.00 51.62 87 ARG A CA 1
ATOM 637 C C . ARG A 1 87 ? -19.464 4.140 1.451 1.00 51.62 87 ARG A C 1
ATOM 639 O O . ARG A 1 87 ? -18.479 4.006 2.168 1.00 51.62 87 ARG A O 1
ATOM 646 N N . ILE A 1 88 ? -20.694 4.325 1.946 1.00 47.19 88 ILE A N 1
ATOM 647 C CA . ILE A 1 88 ? -20.997 4.482 3.385 1.00 47.19 88 ILE A CA 1
ATOM 648 C C . ILE A 1 88 ? -20.770 3.181 4.171 1.00 47.19 88 ILE A C 1
ATOM 650 O O . ILE A 1 88 ? -20.394 3.246 5.333 1.00 47.19 88 ILE A O 1
ATOM 654 N N . ILE A 1 89 ? -20.995 2.0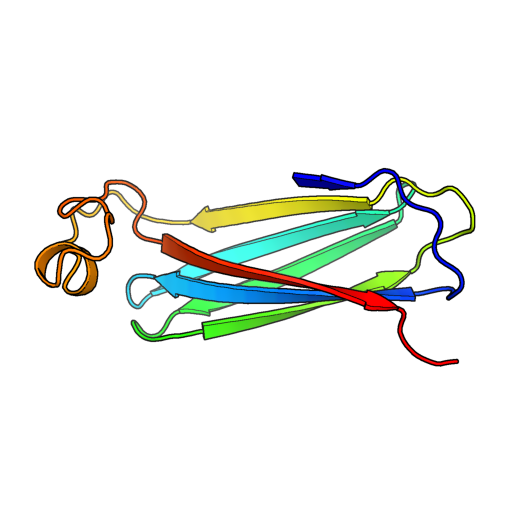14 3.556 1.00 48.03 89 ILE A N 1
ATOM 655 C CA . ILE A 1 89 ? -20.825 0.696 4.186 1.00 48.03 89 ILE A CA 1
ATOM 656 C C . ILE A 1 89 ? -19.818 -0.126 3.381 1.00 48.03 89 ILE A C 1
ATOM 658 O O . ILE A 1 89 ? -20.112 -0.469 2.230 1.00 48.03 89 ILE A O 1
ATOM 662 N N . ASP A 1 90 ? -18.680 -0.470 3.986 1.00 58.75 90 ASP A N 1
ATOM 663 C CA . ASP A 1 90 ? -17.627 -1.273 3.352 1.00 58.75 90 ASP A CA 1
ATOM 664 C C . ASP A 1 90 ? -17.450 -2.642 4.029 1.00 58.75 90 ASP A C 1
ATOM 666 O O . ASP A 1 90 ? -17.694 -2.797 5.226 1.00 58.75 90 ASP A O 1
ATOM 670 N N . MET A 1 91 ? -17.074 -3.639 3.229 1.00 55.47 91 MET A N 1
ATOM 671 C CA . MET A 1 91 ? -17.009 -5.059 3.588 1.00 55.47 91 MET A CA 1
ATOM 672 C C . MET A 1 91 ? -15.575 -5.535 3.864 1.00 55.47 91 MET A C 1
ATOM 674 O O . MET A 1 91 ? -15.400 -6.577 4.491 1.00 55.47 91 MET A O 1
ATOM 678 N N . ASN A 1 92 ? -14.555 -4.772 3.443 1.00 61.53 92 ASN A N 1
ATOM 679 C CA . ASN A 1 92 ? -13.155 -5.222 3.485 1.00 61.53 92 ASN A CA 1
ATOM 680 C C . ASN A 1 92 ? -12.258 -4.378 4.415 1.00 61.53 92 ASN A C 1
ATOM 682 O O . ASN A 1 92 ? -11.061 -4.632 4.513 1.00 61.53 92 ASN A O 1
ATOM 686 N N . GLY A 1 93 ? -12.824 -3.394 5.119 1.00 70.12 93 GLY A N 1
ATOM 687 C CA . GLY A 1 93 ? -12.200 -2.737 6.273 1.00 70.12 93 GLY A CA 1
ATOM 688 C C . GLY A 1 93 ? -10.935 -1.905 6.029 1.00 70.12 93 GLY A C 1
ATOM 689 O O . GLY A 1 93 ? -10.371 -1.463 7.024 1.00 70.12 93 GLY A O 1
ATOM 690 N N . ALA A 1 94 ? -10.496 -1.686 4.780 1.00 78.12 94 ALA A N 1
ATOM 691 C CA . ALA A 1 94 ? -9.347 -0.842 4.438 1.00 78.12 94 ALA A CA 1
ATOM 692 C C . ALA A 1 94 ? -9.631 0.088 3.240 1.00 78.12 94 ALA A C 1
ATOM 694 O O . ALA A 1 94 ? -10.135 -0.359 2.209 1.00 78.12 94 ALA A O 1
ATOM 695 N N . TRP A 1 95 ? -9.245 1.359 3.351 1.00 80.19 95 TRP A N 1
ATOM 696 C CA . TRP A 1 95 ? -9.346 2.386 2.313 1.00 80.19 95 TRP A CA 1
ATOM 697 C C . TRP A 1 95 ? -7.982 2.909 1.939 1.00 80.19 95 TRP A C 1
ATOM 699 O O . TRP A 1 95 ? -7.248 3.379 2.795 1.00 80.19 95 TRP A O 1
ATOM 709 N N . ILE A 1 96 ? -7.659 2.865 0.653 1.00 82.69 96 ILE A N 1
ATOM 710 C CA . ILE A 1 96 ? -6.431 3.451 0.123 1.00 82.69 96 ILE A CA 1
ATOM 711 C C . ILE A 1 96 ? -6.762 4.868 -0.345 1.00 82.69 96 ILE A C 1
ATOM 713 O O . ILE A 1 96 ? -7.612 5.045 -1.213 1.00 82.69 96 ILE A O 1
ATOM 717 N N . HIS A 1 97 ? -6.078 5.861 0.219 1.00 83.50 97 HIS A N 1
ATOM 718 C CA . HIS A 1 97 ? -6.240 7.275 -0.129 1.00 83.50 97 HIS A CA 1
ATOM 719 C C . HIS A 1 97 ? -5.391 7.656 -1.337 1.00 83.50 97 HIS A C 1
ATOM 721 O O . HIS A 1 97 ? -5.880 8.276 -2.278 1.00 83.50 97 HIS A O 1
ATOM 727 N N . TRP A 1 98 ? -4.120 7.259 -1.333 1.00 85.75 98 TRP A N 1
ATOM 728 C CA . TRP A 1 98 ? -3.242 7.409 -2.487 1.00 85.75 98 TRP A CA 1
ATOM 729 C C . TRP A 1 98 ? -2.165 6.327 -2.512 1.00 85.75 98 TRP A C 1
ATOM 731 O O . TRP A 1 98 ? -1.909 5.635 -1.520 1.00 85.75 98 TRP A O 1
ATOM 741 N N . ILE A 1 99 ? -1.525 6.202 -3.666 1.00 87.44 99 ILE A N 1
ATOM 742 C CA . ILE A 1 99 ? -0.313 5.417 -3.855 1.00 87.44 99 ILE A CA 1
ATOM 743 C C . ILE A 1 99 ? 0.652 6.318 -4.604 1.00 87.44 99 ILE A C 1
ATOM 745 O O . ILE A 1 99 ? 0.299 6.880 -5.639 1.00 87.44 99 ILE A O 1
ATOM 749 N N . GLU A 1 100 ? 1.851 6.451 -4.065 1.00 91.31 100 GLU A N 1
ATOM 750 C CA . GLU A 1 100 ? 2.919 7.240 -4.648 1.00 91.31 100 GLU A CA 1
ATOM 751 C C . GLU A 1 100 ? 4.121 6.341 -4.925 1.00 91.31 100 GLU A C 1
ATOM 753 O O . GLU A 1 100 ? 4.486 5.492 -4.107 1.00 91.31 100 GLU A O 1
ATOM 758 N N . ILE A 1 101 ? 4.723 6.531 -6.096 1.00 90.8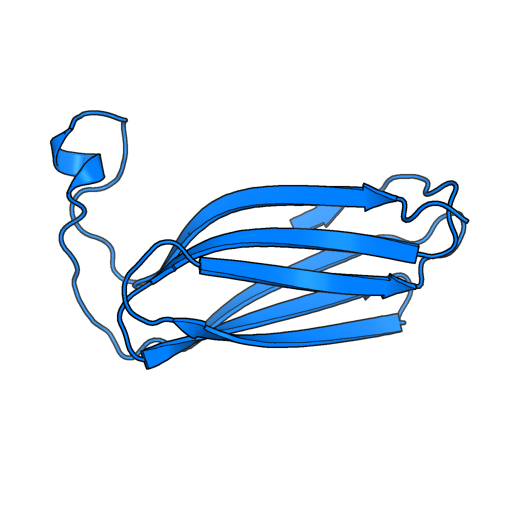1 101 ILE A N 1
ATOM 759 C CA . ILE A 1 101 ? 5.929 5.833 -6.527 1.00 90.81 101 ILE A CA 1
ATOM 760 C C . ILE A 1 101 ? 6.923 6.901 -6.946 1.00 90.81 101 ILE A C 1
ATOM 762 O O . ILE A 1 101 ? 6.612 7.751 -7.778 1.00 90.81 101 ILE A O 1
ATOM 766 N N . GLN A 1 102 ? 8.094 6.870 -6.327 1.00 91.00 102 GLN A N 1
ATOM 767 C CA . GLN A 1 102 ? 9.165 7.828 -6.558 1.00 91.00 102 GLN A CA 1
ATOM 768 C C . GLN A 1 102 ? 10.447 7.068 -6.859 1.00 91.00 102 GLN A C 1
ATOM 770 O O . GLN A 1 102 ? 10.757 6.082 -6.192 1.00 91.00 102 GLN A O 1
ATOM 775 N N . GLU A 1 103 ? 11.219 7.552 -7.821 1.00 87.88 103 GLU A N 1
ATOM 776 C CA . GLU A 1 103 ? 12.614 7.148 -7.953 1.00 87.88 103 GLU A CA 1
ATOM 777 C C . GLU A 1 103 ? 13.394 7.608 -6.719 1.00 87.88 103 GLU A C 1
ATOM 779 O O . GLU A 1 103 ? 13.243 8.746 -6.261 1.00 87.88 103 GLU A O 1
ATOM 784 N N . THR A 1 104 ? 14.220 6.729 -6.155 1.00 79.81 104 THR A N 1
ATOM 785 C CA . THR A 1 104 ? 15.113 7.129 -5.067 1.00 79.81 104 THR A CA 1
ATOM 786 C C . THR A 1 104 ? 16.331 7.835 -5.672 1.00 79.81 104 THR A C 1
ATOM 788 O O . THR A 1 104 ? 16.973 7.254 -6.551 1.00 79.81 104 THR A O 1
ATOM 791 N N . PRO A 1 105 ? 16.684 9.057 -5.228 1.00 65.62 105 PRO A N 1
ATOM 792 C CA . PRO A 1 105 ? 17.889 9.727 -5.707 1.00 65.62 105 PRO A CA 1
ATOM 793 C C . PRO A 1 105 ? 19.128 8.871 -5.419 1.00 65.62 105 PRO A C 1
ATOM 795 O O . PRO A 1 105 ? 19.283 8.385 -4.296 1.00 65.62 105 PRO A O 1
ATOM 798 N N . THR A 1 106 ? 19.986 8.695 -6.426 1.00 58.44 106 THR A N 1
ATOM 799 C CA . THR A 1 106 ? 21.348 8.146 -6.276 1.00 58.44 106 THR A CA 1
ATOM 800 C C . THR A 1 106 ? 22.247 9.048 -5.448 1.00 58.44 106 THR A C 1
ATOM 802 O O . THR A 1 106 ? 22.178 10.282 -5.657 1.00 58.44 106 THR A O 1
#

pLDDT: mean 80.22, std 14.27, range [47.19, 96.06]

Radius of gyration: 15.46 Å; chains: 1; bounding box: 43×25×33 Å